Protein AF-A0A4Q4YNR2-F1 (afdb_monomer_lite)

Foldseek 3Di:
DDQPLDDDVVLLVQLLPDDLPPDLVVSLVVSLVVCVVVQPLVVVVVVPDDPVCSVVSVVSRVNNSLSCSLQSSLSSCCSRPNPDFADDADPVDDSLLSNPVRDPCNVPVVSSVVSVD

Sequence (117 aa):
MGGSLRYPKFVEELVDHCPTDLHPMAQFSLAVTALEHTSPFAKAYAKGINKKEYWSYTFGDSMDFIVKLPNSASRIYQNVFKYGKIAPIQKDQDYSFTLPTSSASATNKDFVELMRL

pLDDT: mean 77.36, std 13.5, range [34.38, 91.38]

Structure (mmCIF, N/CA/C/O backbone):
data_AF-A0A4Q4YNR2-F1
#
_entry.id   AF-A0A4Q4YNR2-F1
#
loop_
_atom_site.group_PDB
_atom_site.id
_atom_site.type_symbol
_atom_site.label_atom_id
_atom_site.label_alt_id
_atom_site.label_comp_id
_atom_site.label_asym_id
_atom_site.label_entity_id
_atom_site.label_seq_id
_atom_site.pdbx_PDB_ins_code
_atom_site.Cartn_x
_atom_site.Cartn_y
_atom_site.Cartn_z
_atom_site.occupancy
_atom_site.B_iso_or_equiv
_atom_site.auth_seq_id
_atom_site.auth_comp_id
_atom_site.auth_asym_id
_atom_site.auth_atom_id
_atom_site.pdbx_PDB_model_num
ATOM 1 N N . MET A 1 1 ? 2.197 3.602 19.745 1.00 34.38 1 MET A N 1
ATOM 2 C CA . MET A 1 1 ? 1.451 3.217 18.529 1.00 34.38 1 MET A CA 1
ATOM 3 C C . MET A 1 1 ? 2.453 3.139 17.389 1.00 34.38 1 MET A C 1
ATOM 5 O O . MET A 1 1 ? 2.723 4.145 16.754 1.00 34.38 1 MET A O 1
ATOM 9 N N . GLY A 1 2 ? 3.121 1.994 17.241 1.00 37.94 2 GLY A N 1
ATOM 10 C CA . GLY A 1 2 ? 4.048 1.769 16.131 1.00 37.94 2 GLY A CA 1
ATOM 11 C C . GLY A 1 2 ? 3.252 1.225 14.958 1.00 37.94 2 GLY A C 1
ATOM 12 O O . GLY A 1 2 ? 2.577 0.210 15.129 1.00 37.94 2 GLY A O 1
ATOM 13 N N . GLY A 1 3 ? 3.292 1.916 13.820 1.00 50.97 3 GLY A N 1
ATOM 14 C CA . GLY A 1 3 ? 2.638 1.432 12.614 1.00 50.97 3 GLY A CA 1
ATOM 15 C C . GLY A 1 3 ? 3.179 0.053 12.243 1.00 50.97 3 GLY A C 1
ATOM 16 O O . GLY A 1 3 ? 4.383 -0.207 12.348 1.00 50.97 3 GLY A O 1
ATOM 17 N N . SER A 1 4 ? 2.297 -0.870 11.879 1.00 56.09 4 SER A N 1
ATOM 18 C CA . SER A 1 4 ? 2.718 -2.224 11.540 1.00 56.09 4 SER A CA 1
ATOM 19 C C . SER A 1 4 ? 3.423 -2.203 10.185 1.00 56.09 4 SER A C 1
ATOM 21 O O . SER A 1 4 ? 2.783 -2.155 9.136 1.00 56.09 4 SER A O 1
ATOM 23 N N . LEU A 1 5 ? 4.756 -2.314 10.209 1.00 59.78 5 LEU A N 1
ATOM 24 C CA . LEU A 1 5 ? 5.623 -2.497 9.031 1.00 59.78 5 LEU A CA 1
ATOM 25 C C . LEU A 1 5 ? 5.298 -3.770 8.225 1.00 59.78 5 LEU A C 1
ATOM 27 O O . LEU A 1 5 ? 5.917 -4.035 7.195 1.00 59.78 5 LEU A O 1
ATOM 31 N N . ARG A 1 6 ? 4.369 -4.606 8.706 1.00 66.38 6 ARG A N 1
ATOM 32 C CA . ARG A 1 6 ? 3.991 -5.848 8.046 1.00 66.38 6 ARG A CA 1
ATOM 33 C C . ARG A 1 6 ? 3.093 -5.539 6.855 1.00 66.38 6 ARG A C 1
ATOM 35 O O . ARG A 1 6 ? 1.902 -5.260 7.004 1.00 66.38 6 ARG A O 1
ATOM 42 N N . TYR A 1 7 ? 3.676 -5.633 5.671 1.00 73.06 7 TYR A N 1
ATOM 43 C CA . TYR A 1 7 ? 2.933 -5.604 4.426 1.00 73.06 7 TYR A CA 1
ATOM 44 C C . TYR A 1 7 ? 2.172 -6.937 4.247 1.00 73.06 7 TYR A C 1
ATOM 46 O O . TYR A 1 7 ? 2.762 -8.003 4.460 1.00 73.06 7 TYR A O 1
ATOM 54 N N . PRO A 1 8 ? 0.854 -6.931 3.973 1.00 84.12 8 PRO A N 1
ATOM 55 C CA . PRO A 1 8 ? 0.092 -8.171 3.866 1.00 84.12 8 PRO A CA 1
ATOM 56 C C . PRO A 1 8 ? 0.498 -8.981 2.628 1.00 84.12 8 PRO A C 1
ATOM 58 O O . PRO A 1 8 ? 0.481 -8.456 1.519 1.00 84.12 8 PRO A O 1
ATOM 61 N N . LYS A 1 9 ? 0.776 -10.280 2.808 1.00 85.00 9 LYS A N 1
ATOM 62 C CA . LYS A 1 9 ? 1.208 -11.180 1.720 1.00 85.00 9 LYS A CA 1
ATOM 63 C C . LYS A 1 9 ? 0.269 -11.186 0.513 1.00 85.00 9 LYS A C 1
ATOM 65 O O . LYS A 1 9 ? 0.737 -11.173 -0.613 1.00 85.00 9 LYS A O 1
ATOM 70 N N . PHE A 1 10 ? -1.044 -11.146 0.741 1.00 87.50 10 PHE A N 1
ATOM 71 C CA . PHE A 1 10 ? -2.011 -11.160 -0.359 1.00 87.50 10 PHE A CA 1
ATOM 72 C C . PHE A 1 10 ? -1.885 -9.929 -1.270 1.00 87.50 10 PHE A C 1
ATOM 74 O O . PHE A 1 10 ? -2.174 -10.030 -2.453 1.00 87.50 10 PHE A O 1
ATOM 81 N N . VAL A 1 11 ? -1.444 -8.777 -0.744 1.00 86.75 11 VAL A N 1
ATOM 82 C CA . VAL A 1 11 ? -1.212 -7.574 -1.559 1.00 86.75 11 VAL A CA 1
ATOM 83 C C . VAL A 1 11 ? 0.095 -7.705 -2.342 1.00 86.75 11 VAL A C 1
ATOM 85 O O . VAL A 1 11 ? 0.152 -7.269 -3.485 1.00 86.75 11 VAL A O 1
ATOM 88 N N . GLU A 1 12 ? 1.119 -8.352 -1.769 1.00 84.69 12 GLU A N 1
ATOM 89 C CA . GLU A 1 12 ? 2.360 -8.687 -2.492 1.00 84.69 12 GLU A CA 1
ATOM 90 C C . GLU A 1 12 ? 2.046 -9.551 -3.703 1.00 84.69 12 GLU A C 1
ATOM 92 O O . GLU A 1 12 ? 2.356 -9.171 -4.824 1.00 84.69 12 GLU A O 1
ATOM 97 N N . GLU A 1 13 ? 1.345 -10.659 -3.476 1.00 87.12 13 GLU A N 1
ATOM 98 C CA . GLU A 1 13 ? 0.956 -11.594 -4.526 1.00 87.12 13 GLU A CA 1
ATOM 99 C C . GLU A 1 13 ? 0.075 -10.917 -5.583 1.00 87.12 13 GLU A C 1
ATOM 101 O O . GLU A 1 13 ? 0.235 -11.171 -6.771 1.00 87.12 13 GLU A O 1
ATOM 106 N N . LEU A 1 14 ? -0.838 -10.030 -5.186 1.00 88.12 14 LEU A N 1
ATOM 107 C CA . LEU A 1 14 ? -1.705 -9.315 -6.122 1.00 88.12 14 LEU A CA 1
ATOM 108 C C . LEU A 1 14 ? -0.914 -8.384 -7.059 1.00 88.12 14 LEU A C 1
ATOM 110 O O . LEU A 1 14 ? -1.199 -8.325 -8.253 1.00 88.12 14 LEU A O 1
ATOM 114 N N . VAL A 1 15 ? 0.085 -7.677 -6.527 1.00 85.12 15 VAL A N 1
ATOM 115 C CA . VAL A 1 15 ? 0.968 -6.796 -7.310 1.00 85.12 15 VAL A CA 1
ATOM 116 C C . VAL A 1 15 ? 1.955 -7.607 -8.152 1.00 85.12 15 VAL A C 1
ATOM 118 O O . VAL A 1 15 ? 2.212 -7.249 -9.299 1.00 85.12 15 VAL A O 1
ATOM 121 N N . ASP A 1 16 ? 2.473 -8.714 -7.621 1.00 83.56 16 ASP A N 1
ATOM 122 C CA . ASP A 1 16 ? 3.437 -9.586 -8.302 1.00 83.56 16 ASP A CA 1
ATOM 123 C C . ASP A 1 16 ? 2.807 -10.365 -9.473 1.00 83.56 16 ASP A C 1
ATOM 125 O O . ASP A 1 16 ? 3.495 -10.679 -10.442 1.00 83.56 16 ASP A O 1
ATOM 129 N N . HIS A 1 17 ? 1.494 -10.619 -9.437 1.00 86.31 17 HIS A N 1
ATOM 130 C CA . HIS A 1 17 ? 0.749 -11.222 -10.550 1.00 86.31 17 HIS A CA 1
ATOM 131 C C . HIS A 1 17 ? 0.194 -10.207 -11.564 1.00 86.31 17 HIS A C 1
ATOM 133 O O . HIS A 1 17 ? -0.456 -10.611 -12.532 1.00 86.31 17 HIS A O 1
ATOM 139 N N . CYS A 1 18 ? 0.400 -8.900 -11.366 1.00 85.62 18 CYS A N 1
ATOM 140 C CA . CYS A 1 18 ? -0.055 -7.912 -12.339 1.00 85.62 18 CYS A CA 1
ATOM 141 C C . CYS A 1 18 ? 0.710 -8.052 -13.670 1.00 85.62 18 CYS A C 1
ATOM 143 O O . CYS A 1 18 ? 1.922 -8.280 -13.661 1.00 85.62 18 CYS A O 1
ATOM 145 N N . PRO A 1 19 ? 0.037 -7.867 -14.821 1.00 84.38 19 PRO A N 1
ATOM 146 C CA . PRO A 1 19 ? 0.703 -7.833 -16.117 1.00 84.38 19 PRO A CA 1
ATOM 147 C C . PRO A 1 19 ? 1.770 -6.732 -16.172 1.00 84.38 19 PRO A C 1
ATOM 149 O O . PRO A 1 19 ? 1.560 -5.629 -15.662 1.00 84.38 19 PRO A O 1
ATOM 152 N N . THR A 1 20 ? 2.912 -7.002 -16.805 1.00 79.00 20 THR A N 1
ATOM 153 C CA . THR A 1 20 ? 4.016 -6.028 -16.906 1.00 79.00 20 THR A CA 1
ATOM 154 C C . THR A 1 20 ? 3.714 -4.865 -17.857 1.00 79.00 20 THR A C 1
ATOM 156 O O . THR A 1 20 ? 4.359 -3.823 -17.774 1.00 79.00 20 THR A O 1
ATOM 159 N N . ASP A 1 21 ? 2.713 -5.013 -18.726 1.00 84.88 21 ASP A N 1
ATOM 160 C CA . ASP A 1 21 ? 2.167 -3.975 -19.607 1.00 84.88 21 ASP A CA 1
ATOM 161 C C . ASP A 1 21 ? 1.096 -3.103 -18.923 1.00 84.88 21 ASP A C 1
ATOM 163 O O . ASP A 1 21 ? 0.716 -2.054 -19.450 1.00 84.88 21 ASP A O 1
ATOM 167 N N . LEU A 1 22 ? 0.624 -3.491 -17.731 1.00 85.56 22 LEU A N 1
ATOM 168 C CA . LEU A 1 22 ? -0.328 -2.699 -16.962 1.00 85.56 22 LEU A CA 1
ATOM 169 C C . LEU A 1 22 ? 0.355 -1.449 -16.401 1.00 85.56 22 LEU A C 1
ATOM 171 O O . LEU A 1 22 ? 1.361 -1.531 -15.696 1.00 85.56 22 LEU A O 1
ATOM 175 N N . HIS A 1 23 ? -0.246 -0.285 -16.656 1.00 88.69 23 HIS A N 1
ATOM 176 C CA . HIS A 1 23 ? 0.294 1.005 -16.235 1.00 88.69 23 HIS A CA 1
ATOM 177 C C . HIS A 1 23 ? 0.617 1.035 -14.720 1.00 88.69 23 HIS A C 1
ATOM 179 O O . HIS A 1 23 ? -0.247 0.672 -13.914 1.00 88.69 23 HIS A O 1
ATOM 185 N N . PRO A 1 24 ? 1.792 1.547 -14.290 1.00 87.44 24 PRO A N 1
ATOM 186 C CA . PRO A 1 24 ? 2.212 1.550 -12.882 1.00 87.44 24 PRO A CA 1
ATOM 187 C C . PRO A 1 24 ? 1.178 2.146 -11.918 1.00 87.44 24 PRO A C 1
ATOM 189 O O . PRO A 1 24 ? 0.926 1.605 -10.845 1.00 87.44 24 PRO A O 1
ATOM 192 N N . MET A 1 25 ? 0.518 3.239 -12.318 1.00 90.12 25 MET A N 1
ATOM 193 C CA . MET A 1 25 ? -0.530 3.864 -11.499 1.00 90.12 25 MET A CA 1
ATOM 194 C C . MET A 1 25 ? -1.780 2.989 -11.330 1.00 90.12 25 MET A C 1
ATOM 196 O O . MET A 1 25 ? -2.450 3.095 -10.304 1.00 90.12 25 MET A O 1
ATOM 200 N N . ALA A 1 26 ? -2.090 2.115 -12.294 1.00 90.44 26 ALA A N 1
ATOM 201 C CA . ALA A 1 26 ? -3.198 1.172 -12.166 1.00 90.44 26 ALA A CA 1
ATOM 202 C C . ALA A 1 26 ? -2.855 0.072 -11.152 1.00 90.44 26 ALA A C 1
ATOM 204 O O . ALA A 1 26 ? -3.654 -0.199 -10.257 1.00 90.44 26 ALA A O 1
ATOM 205 N N . GLN A 1 27 ? -1.635 -0.477 -11.213 1.00 88.88 27 GLN A N 1
ATOM 206 C CA . GLN A 1 27 ? -1.132 -1.413 -10.197 1.00 88.88 27 GLN A CA 1
ATOM 207 C C . GLN A 1 27 ? -1.108 -0.768 -8.803 1.00 88.88 27 GLN A C 1
ATOM 209 O O . GLN A 1 27 ? -1.475 -1.395 -7.811 1.00 88.88 27 GLN A O 1
ATOM 214 N N . PHE A 1 28 ? -0.740 0.514 -8.726 1.00 89.69 28 PHE A N 1
ATOM 215 C CA . PHE A 1 28 ? -0.716 1.265 -7.473 1.00 89.69 28 PHE A CA 1
ATOM 216 C C . PHE A 1 28 ? -2.112 1.460 -6.883 1.00 89.69 28 PHE A C 1
ATOM 218 O O . PHE A 1 28 ? -2.330 1.166 -5.710 1.00 89.69 28 PHE A O 1
ATOM 225 N N . SER A 1 29 ? -3.079 1.898 -7.693 1.00 91.38 29 SER A N 1
ATOM 226 C CA . SER A 1 29 ? -4.471 2.045 -7.257 1.00 91.38 29 SER A CA 1
ATOM 227 C C . SER A 1 29 ? -5.064 0.711 -6.791 1.00 91.38 29 SER A C 1
ATOM 229 O O . SER A 1 29 ? -5.749 0.663 -5.765 1.00 91.38 29 SER A O 1
ATOM 231 N N . LEU A 1 30 ? -4.741 -0.380 -7.488 1.00 90.81 30 LEU A N 1
ATOM 232 C CA . LEU A 1 30 ? -5.151 -1.726 -7.115 1.00 90.81 30 LEU A CA 1
ATOM 233 C C . LEU A 1 30 ? -4.561 -2.143 -5.754 1.00 90.81 30 LEU A C 1
ATOM 235 O O . LEU A 1 30 ? -5.303 -2.584 -4.878 1.00 90.81 30 LEU A O 1
ATOM 239 N N . ALA A 1 31 ? -3.257 -1.942 -5.541 1.00 89.06 31 ALA A N 1
ATOM 240 C CA . ALA A 1 31 ? -2.591 -2.244 -4.272 1.00 89.06 31 ALA A CA 1
ATOM 241 C C . ALA A 1 31 ? -3.174 -1.435 -3.100 1.00 89.06 31 ALA A C 1
ATOM 243 O O . ALA A 1 31 ? -3.435 -1.982 -2.028 1.00 89.06 31 ALA A O 1
ATOM 244 N N . VAL A 1 32 ? -3.425 -0.138 -3.312 1.00 90.00 32 VAL A N 1
ATOM 245 C CA . VAL A 1 32 ? -4.046 0.753 -2.318 1.00 90.00 32 VAL A CA 1
ATOM 246 C C . VAL A 1 32 ? -5.445 0.271 -1.948 1.00 90.00 32 VAL A C 1
ATOM 248 O O . VAL A 1 32 ? -5.772 0.185 -0.766 1.00 90.00 32 VAL A O 1
ATOM 251 N N . THR A 1 33 ? -6.249 -0.100 -2.942 1.00 90.88 33 THR A N 1
ATOM 252 C CA . THR A 1 33 ? -7.602 -0.618 -2.709 1.00 90.88 33 THR A CA 1
ATOM 253 C C . THR A 1 33 ? -7.558 -1.961 -1.979 1.00 90.88 33 THR A C 1
ATOM 255 O O . THR A 1 33 ? -8.337 -2.191 -1.064 1.00 90.88 33 THR A O 1
ATOM 258 N N . ALA A 1 34 ? -6.600 -2.834 -2.298 1.00 90.25 34 ALA A N 1
ATOM 259 C CA . ALA A 1 34 ? -6.434 -4.112 -1.609 1.00 90.25 34 ALA A CA 1
ATOM 260 C C . ALA A 1 34 ? -6.039 -3.953 -0.126 1.00 90.25 34 ALA A C 1
ATOM 262 O O . ALA A 1 34 ? -6.433 -4.767 0.712 1.00 90.25 34 ALA A O 1
ATOM 263 N N . LEU A 1 35 ? -5.296 -2.898 0.232 1.00 87.25 35 LEU A N 1
ATOM 264 C CA . LEU A 1 35 ? -4.927 -2.610 1.623 1.00 87.25 35 LEU A CA 1
ATOM 265 C C . LEU A 1 35 ? -6.131 -2.247 2.507 1.00 87.25 35 LEU A C 1
ATOM 267 O O . LEU A 1 35 ? -6.075 -2.504 3.716 1.00 87.25 35 LEU A O 1
ATOM 271 N N . GLU A 1 36 ? -7.215 -1.726 1.922 1.00 87.19 36 GLU A N 1
ATOM 272 C CA . GLU A 1 36 ? -8.461 -1.390 2.626 1.00 87.19 36 GLU A CA 1
ATOM 273 C C . GLU A 1 36 ? -9.024 -2.596 3.390 1.00 87.19 36 GLU A C 1
ATOM 275 O O . GLU A 1 36 ? -9.396 -2.455 4.552 1.00 87.19 36 GLU A O 1
ATOM 280 N N . HIS A 1 37 ? -8.914 -3.813 2.845 1.00 86.44 37 HIS A N 1
ATOM 281 C CA . HIS A 1 37 ? -9.362 -5.044 3.511 1.00 86.44 37 HIS A CA 1
ATOM 282 C C . HIS A 1 37 ? -8.712 -5.272 4.896 1.00 86.44 37 HIS A C 1
ATOM 284 O O . HIS A 1 37 ? -9.244 -5.965 5.772 1.00 86.44 37 HIS A O 1
ATOM 290 N N . THR A 1 38 ? -7.530 -4.691 5.128 1.00 83.88 38 THR A N 1
ATOM 291 C CA . THR A 1 38 ? -6.830 -4.783 6.417 1.00 83.88 38 THR A CA 1
ATOM 292 C C . THR A 1 38 ? -7.110 -3.629 7.374 1.00 83.88 38 THR A C 1
ATOM 294 O O . THR A 1 38 ? -6.673 -3.733 8.518 1.00 83.88 38 THR A O 1
ATOM 297 N N . SER A 1 39 ? -7.870 -2.612 6.955 1.00 86.88 39 SER A N 1
ATOM 298 C CA . SER A 1 39 ? -8.191 -1.390 7.705 1.00 86.88 39 SER A CA 1
ATOM 299 C C . SER A 1 39 ? -8.800 -1.683 9.089 1.00 86.88 39 SER A C 1
ATOM 301 O O . SER A 1 39 ? -9.895 -2.257 9.196 1.00 86.88 39 SER A O 1
ATOM 303 N N . PRO A 1 40 ? -8.111 -1.300 10.181 1.00 85.88 40 PRO A N 1
ATOM 304 C CA . PRO A 1 40 ? -8.698 -1.253 11.516 1.00 85.88 40 PRO A CA 1
ATOM 305 C C . PRO A 1 40 ? -9.938 -0.357 11.597 1.00 85.88 40 PRO A C 1
ATOM 307 O O . PRO A 1 40 ? -10.908 -0.749 12.249 1.00 85.88 40 PRO A O 1
ATOM 310 N N . PHE A 1 41 ? -9.943 0.798 10.920 1.00 87.88 41 PHE A N 1
ATOM 311 C CA . PHE A 1 41 ? -11.094 1.701 10.890 1.00 87.88 41 PHE A CA 1
ATOM 312 C C . PHE A 1 41 ? -12.328 1.038 10.277 1.00 87.88 41 PHE A C 1
ATOM 314 O O . PHE A 1 41 ? -13.379 1.054 10.911 1.00 87.88 41 PHE A O 1
ATOM 321 N N . ALA A 1 42 ? -12.214 0.392 9.112 1.00 87.94 42 ALA A N 1
ATOM 322 C CA . ALA A 1 42 ? -13.336 -0.292 8.465 1.00 87.94 42 ALA A CA 1
ATOM 323 C C . ALA A 1 42 ? -13.946 -1.369 9.381 1.00 87.94 42 ALA A C 1
ATOM 325 O O . ALA A 1 42 ? -15.164 -1.442 9.565 1.00 87.94 42 ALA A O 1
ATOM 326 N N . LYS A 1 43 ? -13.091 -2.156 10.050 1.00 88.44 43 LYS A N 1
ATOM 327 C CA . LYS A 1 43 ? -13.517 -3.186 11.013 1.00 88.44 43 LYS A CA 1
ATOM 328 C C . LYS A 1 43 ? -14.172 -2.599 12.260 1.00 88.44 43 LYS A C 1
ATOM 330 O O . LYS A 1 43 ? -15.114 -3.187 12.785 1.00 88.44 43 LYS A O 1
ATOM 335 N N . ALA A 1 44 ? -13.658 -1.484 12.769 1.00 87.44 44 ALA A N 1
ATOM 336 C CA . ALA A 1 44 ? -14.207 -0.813 13.940 1.00 87.44 44 ALA A CA 1
ATOM 337 C C . ALA A 1 44 ? -15.539 -0.121 13.606 1.00 87.44 44 ALA A C 1
ATOM 339 O O . ALA A 1 44 ? -16.506 -0.247 14.355 1.00 87.44 44 ALA A O 1
ATOM 340 N N . TYR A 1 45 ? -15.629 0.525 12.443 1.00 89.06 45 TYR A N 1
ATOM 341 C CA . TYR A 1 45 ? -16.845 1.154 11.937 1.00 89.06 45 TYR A CA 1
ATOM 342 C C . TYR A 1 45 ? -17.983 0.138 11.788 1.00 89.06 45 TYR A C 1
ATOM 344 O O . TYR A 1 45 ? -19.075 0.366 12.305 1.00 89.06 45 TYR A O 1
ATOM 352 N N . ALA A 1 46 ? -17.707 -1.034 11.203 1.00 89.56 46 ALA A N 1
ATOM 353 C CA . ALA A 1 46 ? -18.679 -2.125 11.086 1.00 89.56 46 ALA A CA 1
ATOM 354 C C . ALA A 1 46 ? -19.181 -2.660 12.445 1.00 89.56 46 ALA A C 1
ATOM 356 O O . ALA A 1 46 ? -20.284 -3.196 12.528 1.00 89.56 46 ALA A O 1
ATOM 357 N N . LYS A 1 47 ? -18.396 -2.502 13.520 1.00 90.00 47 LYS A N 1
ATOM 358 C CA . LYS A 1 47 ? -18.779 -2.869 14.896 1.00 90.00 47 LYS A CA 1
ATOM 359 C C . LYS A 1 47 ? -19.574 -1.779 15.625 1.00 90.00 47 LYS A C 1
ATOM 361 O O . LYS A 1 47 ? -19.996 -2.010 16.753 1.00 90.00 47 LYS A O 1
ATOM 366 N N . GLY A 1 48 ? -19.779 -0.612 15.010 1.00 87.38 48 GLY A N 1
ATOM 367 C CA . GLY A 1 48 ? -20.568 0.475 15.590 1.00 87.38 48 GLY A CA 1
ATOM 368 C C . GLY A 1 48 ? -19.819 1.316 16.628 1.00 87.38 48 GLY A C 1
ATOM 369 O O . GLY A 1 48 ? -20.366 1.604 17.690 1.00 87.38 48 GLY A O 1
ATOM 370 N N . ILE A 1 49 ? -18.575 1.720 16.343 1.00 89.69 49 ILE A N 1
ATOM 371 C CA . ILE A 1 49 ? -17.823 2.641 17.218 1.00 89.69 49 ILE A CA 1
ATOM 372 C C . ILE A 1 49 ? -18.470 4.032 17.325 1.00 89.69 49 ILE A C 1
ATOM 374 O O . ILE A 1 49 ? -19.196 4.491 16.438 1.00 89.69 49 ILE A O 1
ATOM 378 N N . ASN A 1 50 ? -18.177 4.740 18.419 1.00 90.06 50 ASN A N 1
ATOM 379 C CA . ASN A 1 50 ? -18.673 6.094 18.648 1.00 90.06 50 ASN A CA 1
ATOM 380 C C . ASN A 1 50 ? -18.006 7.097 17.689 1.00 90.06 50 ASN A C 1
ATOM 382 O O . ASN A 1 50 ? -16.795 7.045 17.479 1.00 90.06 50 ASN A O 1
ATOM 386 N N . LYS A 1 51 ? -18.764 8.081 17.183 1.00 87.44 51 LYS A N 1
ATOM 387 C CA . LYS A 1 51 ? -18.247 9.162 16.319 1.00 87.44 51 LYS A CA 1
ATOM 388 C C . LYS A 1 51 ? -17.035 9.892 16.917 1.00 87.44 51 LYS A C 1
ATOM 390 O O . LYS A 1 51 ? -16.162 10.335 16.177 1.00 87.44 51 LYS A O 1
ATOM 395 N N . LYS A 1 52 ? -16.956 10.000 18.248 1.00 90.25 52 LYS A N 1
ATOM 396 C CA . LYS A 1 52 ? -15.819 10.622 18.952 1.00 90.25 52 LYS A CA 1
ATOM 397 C C . LYS A 1 52 ? -14.515 9.830 18.838 1.00 90.25 52 LYS A C 1
ATOM 399 O O . LYS A 1 52 ? -13.457 10.406 19.050 1.00 90.25 52 LYS A O 1
ATOM 404 N N . GLU A 1 53 ? -14.579 8.544 18.511 1.00 87.00 53 GLU A N 1
ATOM 405 C CA . GLU A 1 53 ? -13.413 7.661 18.400 1.00 87.00 53 GLU A CA 1
ATOM 406 C C . GLU A 1 53 ? -12.941 7.489 16.953 1.00 87.00 53 GLU A C 1
ATOM 408 O O . GLU A 1 53 ? -11.889 6.910 16.726 1.00 87.00 53 GLU A O 1
ATOM 413 N N . TYR A 1 54 ? -13.663 8.017 15.958 1.00 88.75 54 TYR A N 1
ATOM 414 C CA . TYR A 1 54 ? -13.305 7.821 14.546 1.00 88.75 54 TYR A CA 1
ATOM 415 C C . TYR A 1 54 ? -11.890 8.310 14.243 1.00 88.75 54 TYR A C 1
ATOM 417 O O . TYR A 1 54 ? -11.134 7.620 13.568 1.00 88.75 54 TYR A O 1
ATOM 425 N N . TRP A 1 55 ? -11.512 9.464 14.799 1.00 89.62 55 TRP A N 1
ATOM 426 C CA . TRP A 1 55 ? -10.220 10.089 14.529 1.00 89.62 55 TRP A CA 1
ATOM 427 C C . TRP A 1 55 ? -9.037 9.195 14.909 1.00 89.62 55 TRP A C 1
ATOM 429 O O . TRP A 1 55 ? -8.035 9.210 14.204 1.00 89.62 55 TRP A O 1
ATOM 439 N N . SER A 1 56 ? -9.133 8.414 15.992 1.00 87.81 56 SER A N 1
ATOM 440 C CA . SER A 1 56 ? -8.004 7.616 16.478 1.00 87.81 56 SER A CA 1
ATOM 441 C C . SER A 1 56 ? -7.742 6.428 15.558 1.00 87.81 56 SER A C 1
ATOM 443 O O . SER A 1 56 ? -6.591 6.145 15.225 1.00 87.81 56 SER A O 1
ATOM 445 N N . TYR A 1 57 ? -8.810 5.792 15.075 1.00 88.94 57 TYR A N 1
ATOM 446 C CA . TYR A 1 57 ? -8.737 4.727 14.082 1.00 88.94 57 TYR A CA 1
ATOM 447 C C . TYR A 1 57 ? -8.321 5.264 12.711 1.00 88.94 57 TYR A C 1
ATOM 449 O O . TYR A 1 57 ? -7.410 4.718 12.104 1.00 88.94 57 TYR A O 1
ATOM 457 N N . THR A 1 58 ? -8.905 6.371 12.242 1.00 88.19 58 THR A N 1
ATOM 458 C CA . THR A 1 58 ? -8.501 6.990 10.969 1.00 88.19 58 THR A CA 1
ATOM 459 C C . THR A 1 58 ? -7.034 7.426 10.990 1.00 88.19 58 THR A C 1
ATOM 461 O O . THR A 1 58 ? -6.328 7.248 10.000 1.00 88.19 58 THR A O 1
ATOM 464 N N . PHE A 1 59 ? -6.550 7.966 12.112 1.00 87.88 59 PHE A N 1
ATOM 465 C CA . PHE A 1 59 ? -5.149 8.347 12.277 1.00 87.88 59 PHE A CA 1
ATOM 466 C C . PHE A 1 59 ? -4.220 7.128 12.249 1.00 87.88 59 PHE A C 1
ATOM 468 O O . PHE A 1 59 ? -3.222 7.137 11.528 1.00 87.88 59 PHE A O 1
ATOM 475 N N . GLY A 1 60 ? -4.565 6.069 12.989 1.00 87.06 60 GLY A N 1
ATOM 476 C CA . GLY A 1 60 ? -3.811 4.815 12.987 1.00 87.06 60 GLY A CA 1
ATOM 477 C C . GLY A 1 60 ? -3.722 4.197 11.592 1.00 87.06 60 GLY A C 1
ATOM 478 O O . GLY A 1 60 ? -2.627 3.876 11.134 1.00 87.06 60 GLY A O 1
ATOM 479 N N . ASP A 1 61 ? -4.851 4.124 10.888 1.00 87.00 61 ASP A N 1
ATOM 480 C CA . ASP A 1 61 ? -4.934 3.603 9.523 1.00 87.00 61 ASP A CA 1
ATOM 481 C C . ASP A 1 61 ? -4.132 4.444 8.533 1.00 87.00 61 ASP A C 1
ATOM 483 O O . ASP A 1 61 ? -3.422 3.894 7.694 1.00 87.00 61 ASP A O 1
ATOM 487 N N . SER A 1 62 ? -4.193 5.773 8.651 1.00 87.50 62 SER A N 1
ATOM 488 C CA . SER A 1 62 ? -3.427 6.680 7.789 1.00 87.50 62 SER A CA 1
ATOM 489 C C . SER A 1 62 ? -1.922 6.514 8.005 1.00 87.50 62 SER A C 1
ATOM 491 O O . SER A 1 62 ? -1.158 6.485 7.041 1.00 87.50 62 SER A O 1
ATOM 493 N N . MET A 1 63 ? -1.484 6.351 9.257 1.00 86.19 63 MET A N 1
ATOM 494 C CA . MET A 1 63 ? -0.075 6.124 9.576 1.00 86.19 63 MET A CA 1
ATOM 495 C C . MET A 1 63 ? 0.407 4.759 9.066 1.00 86.19 63 MET A C 1
ATOM 497 O O . MET A 1 63 ? 1.463 4.665 8.440 1.00 86.19 63 MET A O 1
ATOM 501 N N . ASP A 1 64 ? -0.391 3.709 9.277 1.00 85.25 64 ASP A N 1
ATOM 502 C CA . ASP A 1 64 ? -0.126 2.370 8.743 1.00 85.25 64 ASP A CA 1
ATOM 503 C C . ASP A 1 64 ? -0.075 2.365 7.212 1.00 85.25 64 ASP A C 1
ATOM 505 O O . ASP A 1 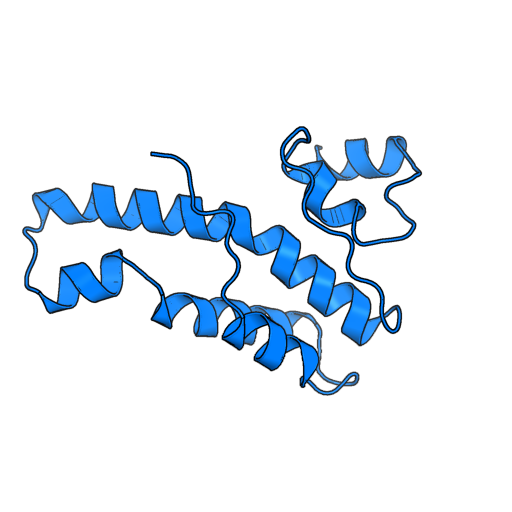64 ? 0.716 1.630 6.618 1.00 85.25 64 ASP A O 1
ATOM 509 N N . PHE A 1 65 ? -0.919 3.171 6.570 1.00 85.00 65 PHE A N 1
ATOM 510 C CA . PHE A 1 65 ? -0.959 3.318 5.124 1.00 85.00 65 PHE A CA 1
ATOM 511 C C . PHE A 1 65 ? 0.312 3.978 4.591 1.00 85.00 65 PHE A C 1
ATOM 513 O O . PHE A 1 65 ? 0.967 3.393 3.728 1.00 85.00 65 PHE A O 1
ATOM 520 N N . ILE A 1 66 ? 0.708 5.130 5.149 1.00 85.12 66 ILE A N 1
ATOM 521 C CA . ILE A 1 66 ? 1.920 5.859 4.740 1.00 85.12 66 ILE A CA 1
ATOM 522 C C . ILE A 1 66 ? 3.130 4.926 4.782 1.00 85.12 66 ILE A C 1
ATOM 524 O O . ILE A 1 66 ? 3.836 4.801 3.790 1.00 85.12 66 ILE A O 1
ATOM 528 N N . VAL A 1 67 ? 3.317 4.173 5.868 1.00 82.38 67 VAL A N 1
ATOM 529 C CA . VAL A 1 67 ? 4.459 3.254 6.026 1.00 82.38 67 VAL A CA 1
ATOM 530 C C . VAL A 1 67 ? 4.498 2.140 4.960 1.00 82.38 67 VAL A C 1
ATOM 532 O O . VAL A 1 67 ? 5.576 1.659 4.611 1.00 82.38 67 VAL A O 1
ATOM 535 N N . LYS A 1 68 ? 3.350 1.727 4.408 1.00 82.94 68 LYS A N 1
ATOM 536 C CA . LYS A 1 68 ? 3.242 0.644 3.408 1.00 82.94 68 LYS A CA 1
ATOM 537 C C . LYS A 1 68 ? 3.374 1.126 1.957 1.00 82.94 68 LYS A C 1
ATOM 539 O O . LYS A 1 68 ? 3.634 0.306 1.067 1.00 82.94 68 LYS A O 1
ATOM 544 N N . LEU A 1 69 ? 3.213 2.426 1.702 1.00 83.75 69 LEU A N 1
ATOM 545 C CA . LEU A 1 69 ? 3.293 3.006 0.358 1.00 83.75 69 LEU A CA 1
ATOM 546 C C . LEU A 1 69 ? 4.647 2.762 -0.328 1.00 83.75 69 LEU A C 1
ATOM 548 O O . LEU A 1 69 ? 4.633 2.299 -1.473 1.00 83.75 69 LEU A O 1
ATOM 552 N N . PRO A 1 70 ? 5.805 2.965 0.336 1.00 81.38 70 PRO A N 1
ATOM 553 C CA . PRO A 1 70 ? 7.106 2.736 -0.277 1.00 81.38 70 PRO A CA 1
ATOM 554 C C . PRO A 1 70 ? 7.318 1.320 -0.779 1.00 81.38 70 PRO A C 1
ATOM 556 O O . PRO A 1 70 ? 7.896 1.124 -1.845 1.00 81.38 70 PRO A O 1
ATOM 559 N N . ASN A 1 71 ? 6.837 0.335 -0.018 1.00 80.19 71 ASN A N 1
ATOM 560 C CA . ASN A 1 71 ? 6.956 -1.072 -0.375 1.00 80.19 71 ASN A CA 1
ATOM 561 C C . ASN A 1 71 ? 6.124 -1.373 -1.630 1.00 80.19 71 ASN A C 1
ATOM 563 O O . ASN A 1 71 ? 6.649 -1.917 -2.598 1.00 80.19 71 ASN A O 1
ATOM 567 N N . SER A 1 72 ? 4.870 -0.909 -1.664 1.00 82.69 72 SER A N 1
ATOM 568 C CA . SER A 1 72 ? 3.992 -1.070 -2.835 1.00 82.69 72 SER A CA 1
ATOM 569 C C . SER A 1 72 ? 4.600 -0.437 -4.090 1.00 82.69 72 SER A C 1
ATOM 571 O O . SER A 1 72 ? 4.707 -1.086 -5.125 1.00 82.69 72 SER A O 1
ATOM 573 N N . ALA A 1 73 ? 5.051 0.818 -3.989 1.00 82.44 73 ALA A N 1
ATOM 574 C CA . ALA A 1 73 ? 5.637 1.549 -5.110 1.00 82.44 73 ALA A CA 1
ATOM 575 C C . ALA A 1 73 ? 6.940 0.901 -5.604 1.00 82.44 73 ALA A C 1
ATOM 577 O O . ALA A 1 73 ? 7.146 0.757 -6.807 1.00 82.44 73 ALA A O 1
ATOM 578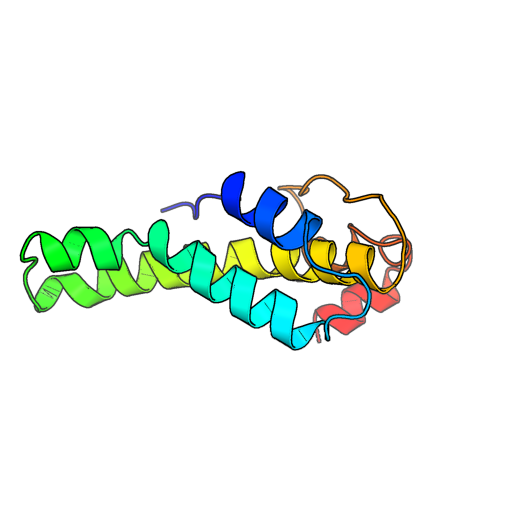 N N . SER A 1 74 ? 7.784 0.452 -4.673 1.00 79.00 74 SER A N 1
ATOM 579 C CA . SER A 1 74 ? 9.012 -0.287 -4.971 1.00 79.00 74 SER A CA 1
ATOM 580 C C . SER A 1 74 ? 8.742 -1.567 -5.758 1.00 79.00 74 SER A C 1
ATOM 582 O O . SER A 1 74 ? 9.408 -1.823 -6.757 1.00 79.00 74 SER A O 1
ATOM 584 N N . ARG A 1 75 ? 7.751 -2.364 -5.337 1.00 80.62 75 ARG A N 1
ATOM 585 C CA . ARG A 1 75 ? 7.364 -3.606 -6.025 1.00 80.62 75 ARG A CA 1
ATOM 586 C C . ARG A 1 75 ? 6.866 -3.339 -7.439 1.00 80.62 75 ARG A C 1
ATOM 588 O O . ARG A 1 75 ? 7.357 -3.954 -8.376 1.00 80.62 75 ARG A O 1
ATOM 595 N N . ILE A 1 76 ? 5.973 -2.363 -7.601 1.00 85.38 76 ILE A N 1
ATOM 596 C CA . ILE A 1 76 ? 5.440 -1.964 -8.913 1.00 85.38 76 ILE A CA 1
ATOM 597 C C . ILE A 1 76 ? 6.570 -1.500 -9.836 1.00 85.38 76 ILE A C 1
ATOM 599 O O . ILE A 1 76 ? 6.631 -1.894 -11.000 1.00 85.38 76 ILE A O 1
ATOM 603 N N . TYR A 1 77 ? 7.500 -0.695 -9.315 1.00 80.00 77 TYR A N 1
ATOM 604 C CA . TYR A 1 77 ? 8.651 -0.236 -10.085 1.00 80.00 77 TYR A CA 1
ATOM 605 C C . TYR A 1 77 ? 9.527 -1.406 -10.562 1.00 80.00 77 TYR A C 1
ATOM 607 O O . TYR A 1 77 ? 9.944 -1.428 -11.720 1.00 80.00 77 TYR A O 1
ATOM 615 N N . GLN A 1 78 ? 9.770 -2.407 -9.710 1.00 77.69 78 GLN A N 1
ATOM 616 C CA . GLN A 1 78 ? 10.502 -3.618 -10.097 1.00 77.69 78 GLN A CA 1
ATOM 617 C C . GLN A 1 78 ? 9.723 -4.449 -11.129 1.00 77.69 78 GLN A C 1
ATOM 619 O O . GLN A 1 78 ? 10.297 -4.845 -12.141 1.00 77.69 78 GLN A O 1
ATOM 624 N N . ASN A 1 79 ? 8.418 -4.652 -10.942 1.00 78.00 79 ASN A N 1
ATOM 625 C CA . ASN A 1 79 ? 7.601 -5.456 -11.857 1.00 78.00 79 ASN A CA 1
ATOM 626 C C . ASN A 1 79 ? 7.519 -4.845 -13.264 1.00 78.00 79 ASN A C 1
ATOM 628 O O . ASN A 1 79 ? 7.580 -5.579 -14.246 1.00 78.00 79 ASN A O 1
ATOM 632 N N . VAL A 1 80 ? 7.434 -3.514 -13.379 1.00 79.19 80 VAL A N 1
ATOM 633 C CA . VAL A 1 80 ? 7.318 -2.831 -14.680 1.00 79.19 80 VAL A CA 1
ATOM 634 C C . VAL A 1 80 ? 8.678 -2.572 -15.335 1.00 79.19 80 VAL A C 1
ATOM 636 O O . VAL A 1 80 ? 8.822 -2.753 -16.543 1.00 79.19 80 VAL A O 1
ATOM 639 N N . PHE A 1 81 ? 9.689 -2.136 -14.573 1.00 74.75 81 PHE A N 1
ATOM 640 C CA . PHE A 1 81 ? 10.932 -1.612 -15.157 1.00 74.75 81 PHE A CA 1
ATOM 641 C C . PHE A 1 81 ? 12.155 -2.510 -14.978 1.00 74.75 81 PHE A C 1
ATOM 643 O O . PHE A 1 81 ? 13.079 -2.435 -15.791 1.00 74.75 81 PHE A O 1
ATOM 650 N N . LYS A 1 82 ? 12.226 -3.319 -13.914 1.00 64.06 82 LYS A N 1
ATOM 651 C CA . LYS A 1 82 ? 13.435 -4.080 -13.565 1.00 64.06 82 LYS A CA 1
ATOM 652 C C . LYS A 1 82 ? 13.065 -5.424 -12.953 1.00 64.06 82 LYS A C 1
ATOM 654 O O . LYS A 1 82 ? 13.004 -5.559 -11.743 1.00 64.06 82 LYS A O 1
ATOM 659 N N . TYR A 1 83 ? 12.855 -6.423 -13.804 1.00 58.41 83 TYR A N 1
ATOM 660 C CA . TYR A 1 83 ? 12.571 -7.810 -13.435 1.00 58.41 83 TYR A CA 1
ATOM 661 C C . TYR A 1 83 ? 13.391 -8.318 -12.220 1.00 58.41 83 TYR A C 1
ATOM 663 O O . TYR A 1 83 ? 14.494 -8.845 -12.367 1.00 58.41 83 TYR A O 1
ATOM 671 N N . GLY A 1 84 ? 12.813 -8.221 -11.016 1.00 53.19 84 GLY A N 1
ATOM 672 C CA . GLY A 1 84 ? 12.864 -9.312 -10.046 1.00 53.19 84 GLY A CA 1
ATOM 673 C C . GLY A 1 84 ? 13.797 -9.239 -8.835 1.00 53.19 84 GLY A C 1
ATOM 674 O O . GLY A 1 84 ? 14.210 -10.310 -8.392 1.00 53.19 84 GLY A O 1
ATOM 675 N N . LYS A 1 85 ? 14.101 -8.080 -8.222 1.00 56.00 85 LYS A N 1
ATOM 676 C CA . LYS A 1 85 ? 14.617 -8.089 -6.828 1.00 56.00 85 LYS A CA 1
ATOM 677 C C . LYS A 1 85 ? 14.059 -6.965 -5.959 1.00 56.00 85 LYS A C 1
ATOM 679 O O . LYS A 1 85 ? 14.370 -5.798 -6.155 1.00 56.00 85 LYS A O 1
ATOM 684 N N . ILE A 1 86 ? 13.298 -7.354 -4.938 1.00 61.31 86 ILE A N 1
ATOM 685 C CA . ILE A 1 86 ? 12.809 -6.468 -3.879 1.00 61.31 86 ILE A CA 1
ATOM 686 C C . ILE A 1 86 ? 13.750 -6.611 -2.681 1.00 61.31 86 ILE A C 1
ATOM 688 O O . ILE A 1 86 ? 13.964 -7.718 -2.184 1.00 61.31 86 ILE A O 1
ATOM 692 N N . ALA A 1 87 ? 14.333 -5.503 -2.229 1.00 60.59 87 ALA A N 1
ATOM 693 C CA . ALA A 1 87 ? 15.151 -5.488 -1.020 1.00 60.59 87 ALA A CA 1
ATOM 694 C C . ALA A 1 87 ? 14.266 -5.486 0.244 1.00 60.59 87 ALA A C 1
ATOM 696 O O . ALA A 1 87 ? 13.184 -4.893 0.234 1.00 60.59 87 ALA A O 1
ATOM 697 N N . PRO A 1 88 ? 14.705 -6.122 1.346 1.00 63.25 88 PRO A N 1
ATOM 698 C CA . PRO A 1 88 ? 13.985 -6.076 2.614 1.00 63.25 88 PRO A CA 1
ATOM 699 C C . PRO A 1 88 ? 13.982 -4.656 3.201 1.00 63.25 88 PRO A C 1
ATOM 701 O O . PRO A 1 88 ? 14.963 -3.922 3.083 1.00 63.25 88 PRO A O 1
ATOM 704 N N . ILE A 1 89 ? 12.888 -4.289 3.878 1.00 64.62 89 ILE A N 1
ATOM 705 C CA . ILE A 1 89 ? 12.772 -3.004 4.582 1.00 64.62 89 ILE A CA 1
ATOM 706 C C . ILE A 1 89 ? 13.835 -2.930 5.687 1.00 64.62 89 ILE A C 1
ATOM 708 O O . ILE A 1 89 ? 13.871 -3.786 6.575 1.00 64.62 89 ILE A O 1
ATOM 712 N N . GLN A 1 90 ? 14.659 -1.881 5.665 1.00 64.88 90 GLN A N 1
ATOM 713 C CA . GLN A 1 90 ? 15.592 -1.561 6.746 1.00 64.88 90 GLN A CA 1
ATOM 714 C C . GLN A 1 90 ? 14.890 -0.667 7.774 1.00 64.88 90 GLN A C 1
ATOM 716 O O . GLN A 1 90 ? 14.407 0.407 7.431 1.00 64.88 90 GLN A O 1
ATOM 721 N N . LYS A 1 91 ? 14.808 -1.115 9.034 1.00 66.00 91 LYS A N 1
ATOM 722 C CA . LYS A 1 91 ? 14.095 -0.392 10.108 1.00 66.00 91 LYS A CA 1
ATOM 723 C C . LYS A 1 91 ? 14.849 0.824 10.648 1.00 66.00 91 LYS A C 1
ATOM 725 O O . LYS A 1 91 ? 14.234 1.668 11.286 1.00 66.00 91 LYS A O 1
ATOM 730 N N . ASP A 1 92 ? 16.151 0.888 10.394 1.00 68.88 92 ASP A N 1
ATOM 731 C CA . ASP A 1 92 ? 17.042 1.916 10.939 1.00 68.88 92 ASP A CA 1
ATOM 732 C C . ASP A 1 92 ? 17.170 3.140 10.019 1.00 68.88 92 ASP A C 1
ATOM 734 O O . ASP A 1 92 ? 17.939 4.054 10.305 1.00 68.88 92 ASP A O 1
ATOM 738 N N . GLN A 1 93 ? 16.447 3.145 8.897 1.00 70.81 93 GLN A N 1
ATOM 739 C CA . GLN A 1 93 ? 16.547 4.158 7.850 1.00 70.81 93 GLN A CA 1
ATOM 740 C C . GLN A 1 93 ? 15.258 4.970 7.738 1.00 70.81 93 GLN A C 1
ATOM 742 O O . GLN A 1 93 ? 14.181 4.542 8.158 1.00 70.81 93 GLN A O 1
ATOM 747 N N . ASP A 1 94 ? 15.371 6.164 7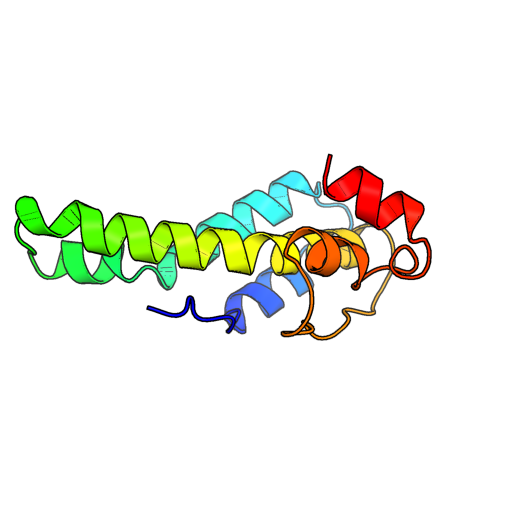.166 1.00 71.69 94 ASP A N 1
ATOM 748 C CA . ASP A 1 94 ? 14.253 7.079 6.990 1.00 71.69 94 ASP A CA 1
ATOM 749 C C . ASP A 1 94 ? 13.288 6.639 5.874 1.00 71.69 94 ASP A C 1
ATOM 751 O O . ASP A 1 94 ? 13.579 5.787 5.027 1.00 71.69 94 ASP A O 1
ATOM 755 N N . TYR A 1 95 ? 12.099 7.242 5.870 1.00 70.06 95 TYR A N 1
ATOM 756 C CA . TYR A 1 95 ? 11.028 6.922 4.924 1.00 70.06 95 TYR A CA 1
ATOM 757 C C . TYR A 1 95 ? 11.487 7.028 3.461 1.00 70.06 95 TYR A C 1
ATOM 759 O O . TYR A 1 95 ? 11.258 6.110 2.666 1.00 70.06 95 TYR A O 1
ATOM 767 N N . SER A 1 96 ? 12.212 8.101 3.132 1.00 66.44 96 SER A N 1
ATOM 768 C CA . SER A 1 96 ? 12.737 8.361 1.790 1.00 66.44 96 SER A CA 1
ATOM 769 C C . SER A 1 96 ? 13.833 7.391 1.368 1.00 66.44 96 SER A C 1
ATOM 771 O O . SER A 1 96 ? 14.080 7.273 0.176 1.00 66.44 96 SER A O 1
ATOM 773 N N . PHE A 1 97 ? 14.447 6.650 2.296 1.00 63.59 97 PHE A N 1
ATOM 774 C CA . PHE A 1 97 ? 15.407 5.589 1.987 1.00 63.59 97 PHE A CA 1
ATOM 775 C C . PHE A 1 97 ? 14.715 4.268 1.620 1.00 63.59 97 PHE A C 1
ATOM 777 O O . PHE A 1 97 ? 15.247 3.470 0.848 1.00 63.59 97 PHE A O 1
ATOM 784 N N . THR A 1 98 ? 13.487 4.040 2.092 1.00 62.03 98 THR A N 1
ATOM 785 C CA . THR A 1 98 ? 12.762 2.776 1.860 1.00 62.03 98 THR A CA 1
ATOM 786 C C . THR A 1 98 ? 12.316 2.614 0.400 1.00 62.03 98 THR A C 1
ATOM 788 O O . THR A 1 98 ? 12.304 1.501 -0.120 1.00 62.03 98 THR A O 1
ATOM 791 N N . LEU A 1 99 ? 12.005 3.724 -0.278 1.00 60.91 99 LEU A N 1
ATOM 792 C CA . LEU A 1 99 ? 11.691 3.780 -1.712 1.00 60.91 99 LEU A CA 1
ATOM 793 C C . LEU A 1 99 ? 12.882 3.388 -2.621 1.00 60.91 99 LEU A C 1
ATOM 795 O O . LEU A 1 99 ? 12.724 2.497 -3.452 1.00 60.91 99 LEU A O 1
ATOM 799 N N . PRO A 1 100 ? 14.078 3.998 -2.489 1.00 52.22 100 PRO A N 1
ATOM 800 C CA . PRO A 1 100 ? 15.233 3.707 -3.329 1.00 52.22 100 PRO A CA 1
ATOM 801 C C . PRO A 1 100 ? 15.945 2.404 -2.973 1.00 52.22 100 PRO A C 1
ATOM 803 O O . PRO A 1 100 ? 16.547 1.826 -3.871 1.00 52.22 100 PRO A O 1
ATOM 806 N N . THR A 1 101 ? 15.882 1.913 -1.726 1.00 50.28 101 THR A N 1
ATOM 807 C CA . THR A 1 101 ? 16.624 0.703 -1.289 1.00 50.28 101 THR A CA 1
ATOM 808 C C . THR A 1 101 ? 16.231 -0.564 -2.041 1.00 50.28 101 THR A C 1
ATOM 810 O O . THR A 1 101 ? 17.043 -1.471 -2.211 1.00 50.28 101 THR A O 1
ATOM 813 N N . SER A 1 102 ? 15.007 -0.616 -2.561 1.00 51.53 102 SER A N 1
ATOM 814 C CA . SER A 1 102 ? 14.550 -1.696 -3.433 1.00 51.53 102 SER A CA 1
ATOM 815 C C . SER A 1 102 ? 15.156 -1.641 -4.838 1.00 51.53 102 SER A C 1
ATOM 817 O O . SER A 1 102 ? 14.986 -2.587 -5.594 1.00 51.53 102 SER A O 1
ATOM 819 N N . SER A 1 103 ? 15.864 -0.572 -5.203 1.00 46.75 103 SER A N 1
ATOM 820 C CA . SER A 1 103 ? 16.411 -0.317 -6.533 1.00 46.75 103 SER A CA 1
ATOM 821 C C . SER A 1 103 ? 17.926 -0.103 -6.475 1.00 46.75 103 SER A C 1
ATOM 823 O O . SER A 1 103 ? 18.486 0.327 -5.471 1.00 46.75 103 SER A O 1
ATOM 825 N N . ALA A 1 104 ? 18.610 -0.327 -7.594 1.00 45.69 104 ALA A N 1
ATOM 826 C CA . ALA A 1 104 ? 20.024 0.013 -7.773 1.00 45.69 104 ALA A CA 1
ATOM 827 C C . ALA A 1 104 ? 20.360 1.513 -7.539 1.00 45.69 104 ALA A C 1
ATOM 829 O O . ALA A 1 104 ? 21.519 1.902 -7.645 1.00 45.69 104 ALA A O 1
ATOM 830 N N . SER A 1 105 ? 19.367 2.350 -7.215 1.00 49.62 105 SER A N 1
ATOM 831 C CA . SER A 1 105 ? 19.492 3.764 -6.847 1.00 49.62 105 SER A CA 1
ATOM 832 C C . SER A 1 105 ? 19.809 3.987 -5.361 1.00 49.62 105 SER A C 1
ATOM 834 O O . SER A 1 105 ? 20.212 5.085 -4.992 1.00 49.62 105 SER A O 1
ATOM 836 N N . ALA A 1 106 ? 19.699 2.956 -4.513 1.00 53.00 106 ALA A N 1
ATOM 837 C CA . ALA A 1 106 ? 20.064 2.993 -3.089 1.00 53.00 106 ALA A CA 1
ATOM 838 C C . ALA A 1 106 ? 21.531 3.368 -2.826 1.00 53.00 106 ALA A C 1
ATOM 840 O O . ALA A 1 106 ? 21.894 3.827 -1.746 1.00 53.00 106 ALA A O 1
ATOM 841 N N . THR A 1 107 ? 22.397 3.119 -3.809 1.00 55.75 107 THR A N 1
ATOM 842 C CA . THR A 1 107 ? 23.835 3.374 -3.700 1.00 55.75 107 THR A CA 1
ATOM 843 C C . THR A 1 107 ? 24.172 4.849 -3.928 1.00 55.75 107 THR A C 1
ATOM 845 O O . THR A 1 107 ? 25.239 5.299 -3.513 1.00 55.75 107 THR A O 1
ATOM 848 N N . ASN A 1 108 ? 23.274 5.619 -4.555 1.00 67.50 108 ASN A N 1
ATOM 849 C CA . ASN A 1 108 ? 23.496 7.030 -4.833 1.00 67.50 108 ASN A CA 1
ATOM 850 C C . ASN A 1 108 ? 22.856 7.897 -3.738 1.00 67.50 108 ASN A C 1
ATOM 852 O O . ASN A 1 108 ? 21.639 8.075 -3.698 1.00 67.50 108 ASN A O 1
ATOM 856 N N . LYS A 1 109 ? 23.692 8.439 -2.845 1.00 73.62 109 LYS A N 1
ATOM 857 C CA . LYS A 1 109 ? 23.250 9.299 -1.736 1.00 73.62 109 LYS A CA 1
ATOM 858 C C . LYS A 1 109 ? 22.507 10.543 -2.225 1.00 73.62 109 LYS A C 1
ATOM 860 O O . LYS A 1 109 ? 21.528 10.926 -1.599 1.00 73.62 109 LYS A O 1
ATOM 865 N N . ASP A 1 110 ? 22.898 11.098 -3.370 1.00 76.62 110 ASP A N 1
ATOM 866 C CA . ASP A 1 110 ? 22.251 12.285 -3.937 1.00 76.62 110 ASP A CA 1
ATOM 867 C C . ASP A 1 110 ? 20.808 11.984 -4.369 1.00 76.62 110 ASP A C 1
ATOM 869 O O . ASP A 1 110 ? 19.929 12.835 -4.259 1.00 76.62 110 ASP A O 1
ATOM 873 N N . PHE A 1 111 ? 20.531 10.750 -4.806 1.00 73.19 111 PHE A N 1
ATOM 874 C CA . PHE A 1 111 ? 19.171 10.320 -5.138 1.00 73.19 111 PHE A CA 1
ATOM 875 C C . PHE A 1 111 ? 18.290 10.182 -3.891 1.00 73.19 111 PHE A C 1
ATOM 877 O O . PHE A 1 111 ? 17.110 10.518 -3.928 1.00 73.19 111 PHE A O 1
ATOM 884 N N . VAL A 1 112 ? 18.855 9.712 -2.776 1.00 72.62 112 VAL A N 1
ATOM 885 C CA . VAL A 1 112 ? 18.134 9.656 -1.496 1.00 72.62 112 VAL A CA 1
ATOM 886 C C . VAL A 1 112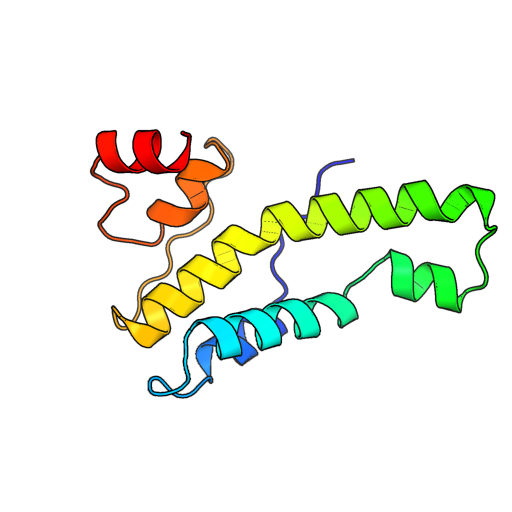 ? 17.802 11.067 -1.012 1.00 72.62 112 VAL A C 1
ATOM 888 O O . VAL A 1 112 ? 16.670 11.302 -0.601 1.00 72.62 112 VAL A O 1
ATOM 891 N N . GLU A 1 113 ? 18.745 12.010 -1.102 1.00 77.25 113 GLU A N 1
ATOM 892 C CA . GLU A 1 113 ? 18.485 13.413 -0.750 1.00 77.25 113 GLU A CA 1
ATOM 893 C C . GLU A 1 113 ? 17.436 14.050 -1.672 1.00 77.25 113 GLU A C 1
ATOM 895 O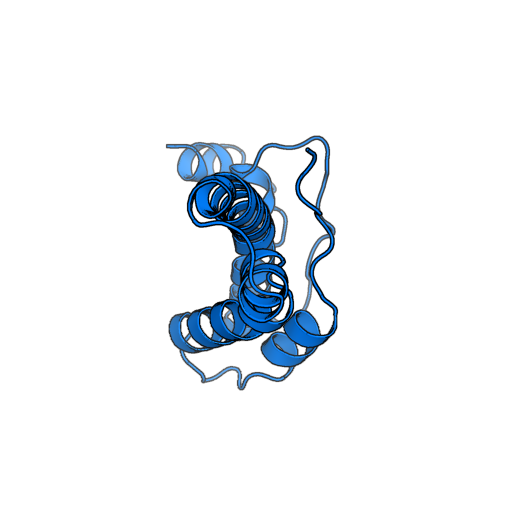 O . GLU A 1 113 ? 16.548 14.749 -1.191 1.00 77.25 113 GLU A O 1
ATOM 900 N N . LEU A 1 114 ? 17.453 13.743 -2.974 1.00 78.44 114 LEU A N 1
ATOM 901 C CA . LEU A 1 114 ? 16.407 14.184 -3.903 1.00 78.44 114 LEU A CA 1
ATOM 902 C C . LEU A 1 114 ? 15.014 13.676 -3.497 1.00 78.4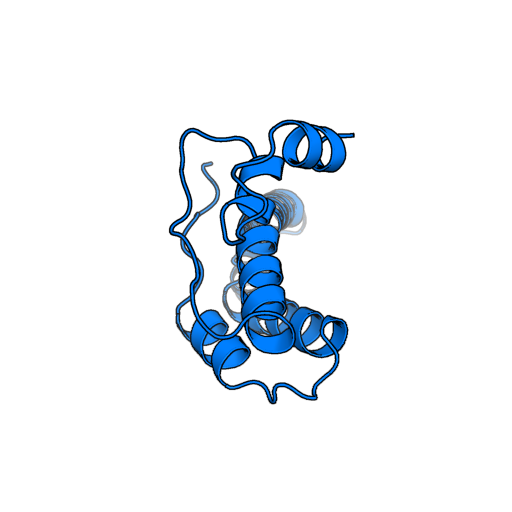4 114 LEU A C 1
ATOM 904 O O . LEU A 1 114 ? 14.037 14.393 -3.656 1.00 78.44 114 LEU A O 1
ATOM 908 N N . MET A 1 115 ? 14.916 12.457 -2.962 1.00 76.31 115 MET A N 1
ATOM 909 C CA . MET A 1 115 ? 13.654 11.880 -2.477 1.00 76.31 115 MET A CA 1
ATOM 910 C C . MET A 1 115 ? 13.215 12.417 -1.102 1.00 76.31 115 MET A C 1
ATOM 912 O O . MET A 1 115 ? 12.123 12.081 -0.635 1.00 76.31 115 MET A O 1
ATOM 916 N N . ARG A 1 116 ? 14.068 13.178 -0.407 1.00 79.56 116 ARG A N 1
ATOM 917 C CA . ARG A 1 116 ? 13.734 13.857 0.858 1.00 79.56 116 ARG A CA 1
ATOM 918 C C . ARG A 1 116 ? 13.249 15.290 0.655 1.00 79.56 116 ARG A C 1
ATOM 920 O O . ARG A 1 116 ? 12.570 15.802 1.544 1.00 79.56 116 ARG A O 1
ATOM 927 N N . LEU A 1 117 ? 13.649 15.919 -0.448 1.00 76.62 117 LEU A N 1
ATOM 928 C CA . LEU A 1 117 ? 13.344 17.306 -0.796 1.00 76.62 117 LEU A CA 1
ATOM 929 C C . LEU A 1 117 ? 11.903 17.460 -1.302 1.00 76.62 117 LEU A C 1
ATOM 931 O O . LEU A 1 117 ? 11.283 18.485 -0.940 1.00 76.62 117 LEU A O 1
#

Radius of gyration: 15.83 Å; chains: 1; bounding box: 44×29×39 Å

Secondary structure (DSSP, 8-state):
--------HHHHHHHHTS-TTS-HHHHHHHHHHHHHTT-HHHHHHHTT--GGGHHHHHHHHHHHHHHHHHHHHHHHHHHHHSTT-PPPPPTTS-HHHHHHHTSTTTT-HHHHHHTT-